Protein AF-A0A7Z0JA98-F1 (afdb_monomer_lite)

pLDDT: mean 81.24, std 16.9, range [40.0, 94.94]

Foldseek 3Di:
DDDDDDDPPPPPDDDPPPDPDQDLVVLCVQCVVVVNDPPDDSVVLLVLLVVCVVDPALLVSLVVCVVVVHDLVNSLSSCCRNPVVCSVVNVVSNVD

Secondary structure (DSSP, 8-state):
-----------------S-----HHHHHHHHHHTT----S-HHHHHHHHHHHHT-S-HHHHHHHHHHTT--HHHHHHHHHHH-GGGHHHHHHHHH-

Radius of gyration: 21.35 Å; chains: 1; bounding box: 30×81×27 Å

Structure (mmCIF, N/CA/C/O backbone):
data_AF-A0A7Z0JA98-F1
#
_entry.id   AF-A0A7Z0JA98-F1
#
loop_
_atom_site.group_PDB
_atom_site.id
_atom_site.type_symbol
_atom_site.label_atom_id
_atom_site.label_alt_id
_atom_site.label_comp_id
_atom_site.label_asym_id
_atom_site.label_entity_id
_atom_site.label_seq_id
_atom_site.pdbx_PDB_ins_code
_atom_site.Cartn_x
_atom_site.Cartn_y
_atom_site.Cartn_z
_atom_site.occupancy
_atom_site.B_iso_or_equiv
_atom_site.auth_seq_id
_atom_site.auth_comp_id
_atom_site.auth_asym_id
_atom_site.auth_atom_id
_atom_site.pdbx_PDB_model_num
ATOM 1 N N . MET A 1 1 ? 14.488 -67.999 -2.915 1.00 40.00 1 MET A N 1
ATOM 2 C CA . MET A 1 1 ? 15.147 -66.960 -3.733 1.00 40.00 1 MET A CA 1
ATOM 3 C C . MET A 1 1 ? 14.448 -65.640 -3.453 1.00 40.00 1 MET A C 1
ATOM 5 O O . MET A 1 1 ? 13.277 -65.515 -3.775 1.00 40.00 1 MET A O 1
ATOM 9 N N . ARG A 1 2 ? 15.105 -64.713 -2.747 1.00 43.44 2 ARG A N 1
ATOM 10 C CA . ARG A 1 2 ? 14.588 -63.359 -2.503 1.00 43.44 2 ARG A CA 1
ATOM 11 C C . ARG A 1 2 ? 15.143 -62.464 -3.607 1.00 43.44 2 ARG A C 1
ATOM 13 O O . ARG A 1 2 ? 16.313 -62.105 -3.558 1.00 43.44 2 ARG A O 1
ATOM 20 N N . ALA A 1 3 ? 14.334 -62.201 -4.629 1.00 46.47 3 ALA A N 1
ATOM 21 C CA . ALA A 1 3 ? 14.672 -61.249 -5.676 1.00 46.47 3 ALA A CA 1
ATOM 22 C C . ALA A 1 3 ? 14.404 -59.839 -5.141 1.00 46.47 3 ALA A C 1
ATOM 24 O O . ALA A 1 3 ? 13.259 -59.447 -4.931 1.00 46.47 3 ALA A O 1
ATOM 25 N N . VAL A 1 4 ? 15.485 -59.119 -4.865 1.00 54.16 4 VAL A N 1
ATOM 26 C CA . VAL A 1 4 ? 15.484 -57.674 -4.663 1.00 54.16 4 VAL A CA 1
ATOM 27 C C . VAL A 1 4 ? 15.602 -57.065 -6.057 1.00 54.16 4 VAL A C 1
ATOM 29 O O . VAL A 1 4 ? 16.576 -57.344 -6.753 1.00 54.16 4 VAL A O 1
ATOM 32 N N . LEU A 1 5 ? 14.620 -56.273 -6.479 1.00 53.72 5 LEU A N 1
ATOM 33 C CA . LEU A 1 5 ? 14.729 -55.419 -7.661 1.00 53.72 5 LEU A CA 1
ATOM 34 C C . LEU A 1 5 ? 14.352 -53.989 -7.252 1.00 53.72 5 LEU A C 1
ATOM 36 O O . LEU A 1 5 ? 13.244 -53.783 -6.752 1.00 53.72 5 LEU A O 1
ATOM 40 N N . PRO A 1 6 ? 15.269 -53.020 -7.415 1.00 56.34 6 PRO A N 1
ATOM 41 C CA . PRO A 1 6 ? 15.020 -51.622 -7.132 1.00 56.34 6 PRO A CA 1
ATOM 42 C C . PRO A 1 6 ? 14.323 -51.006 -8.344 1.00 56.34 6 PRO A C 1
ATOM 44 O O . PRO A 1 6 ? 14.794 -51.130 -9.472 1.00 56.34 6 PRO A O 1
ATOM 47 N N . LEU A 1 7 ? 13.211 -50.321 -8.119 1.00 48.12 7 LEU A N 1
ATOM 48 C CA . LEU A 1 7 ? 12.660 -49.398 -9.101 1.00 48.12 7 LEU A CA 1
ATOM 49 C C . LEU A 1 7 ? 12.520 -48.046 -8.421 1.00 48.12 7 LEU A C 1
ATOM 51 O O . LEU A 1 7 ? 11.500 -47.681 -7.848 1.00 48.12 7 LEU A O 1
ATOM 55 N N . THR A 1 8 ? 13.651 -47.350 -8.460 1.00 5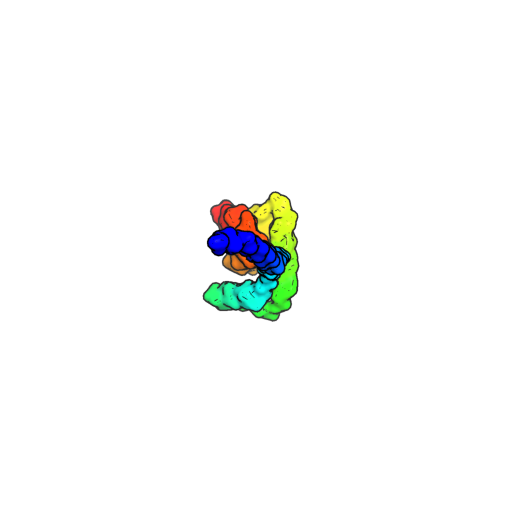7.22 8 THR A N 1
ATOM 56 C CA . THR A 1 8 ? 13.780 -45.908 -8.634 1.00 57.22 8 THR A CA 1
ATOM 57 C C . THR A 1 8 ? 12.658 -45.358 -9.516 1.00 57.22 8 THR A C 1
ATOM 59 O O . THR A 1 8 ? 12.797 -45.241 -10.730 1.00 57.22 8 THR A O 1
ATOM 62 N N . ALA A 1 9 ? 11.542 -44.986 -8.898 1.00 54.78 9 ALA A N 1
ATOM 63 C CA . ALA A 1 9 ? 10.644 -43.987 -9.447 1.00 54.78 9 ALA A CA 1
ATOM 64 C C . ALA A 1 9 ? 11.092 -42.642 -8.875 1.00 54.78 9 ALA A C 1
ATOM 66 O O . ALA A 1 9 ? 10.602 -42.175 -7.849 1.00 54.78 9 ALA A O 1
ATOM 67 N N . ALA A 1 10 ? 12.095 -42.058 -9.529 1.00 56.56 10 ALA A N 1
ATOM 68 C CA . ALA A 1 10 ? 12.355 -40.636 -9.439 1.00 56.56 10 ALA A CA 1
ATOM 69 C C . ALA A 1 10 ? 11.119 -39.922 -9.999 1.00 56.56 10 ALA A C 1
ATOM 71 O O . ALA A 1 10 ? 11.020 -39.677 -11.199 1.00 56.56 10 ALA A O 1
ATOM 72 N N . VAL A 1 11 ? 10.149 -39.628 -9.133 1.00 56.72 11 VAL A N 1
ATOM 73 C CA . VAL A 1 11 ? 9.100 -38.658 -9.441 1.00 56.72 11 VAL A CA 1
ATOM 74 C C . VAL A 1 11 ? 9.743 -37.285 -9.298 1.00 56.72 11 VAL A C 1
ATOM 76 O O . VAL A 1 11 ? 9.609 -36.590 -8.297 1.00 56.72 11 VAL A O 1
ATOM 79 N N . GLY A 1 12 ? 10.522 -36.942 -10.321 1.00 53.69 12 GLY A N 1
ATOM 80 C CA . GLY A 1 12 ? 10.772 -35.564 -10.684 1.00 53.69 12 GLY A CA 1
ATOM 81 C C . GLY A 1 12 ? 9.467 -34.980 -11.210 1.00 53.69 12 GLY A C 1
ATOM 82 O O . GLY A 1 12 ? 9.139 -35.132 -12.380 1.00 53.69 12 GLY A O 1
ATOM 83 N N . LEU A 1 13 ? 8.727 -34.329 -10.323 1.00 51.88 13 LEU A N 1
ATOM 84 C CA . LEU A 1 13 ? 7.888 -33.186 -10.665 1.00 51.88 13 LEU A CA 1
ATOM 85 C C . LEU A 1 13 ? 8.558 -32.017 -9.943 1.00 51.88 13 LEU A C 1
ATOM 87 O O . LEU A 1 13 ? 8.395 -31.831 -8.745 1.00 51.88 13 LEU A O 1
ATOM 91 N N . LEU A 1 14 ? 9.596 -31.457 -10.566 1.00 49.34 14 LEU A N 1
ATOM 92 C CA . LEU A 1 14 ? 9.468 -30.136 -11.178 1.00 49.34 14 LEU A CA 1
ATOM 93 C C . LEU A 1 14 ? 8.812 -29.162 -10.195 1.00 49.34 14 LEU A C 1
ATOM 95 O O . LEU A 1 14 ? 7.608 -28.951 -10.213 1.00 49.34 14 LEU A O 1
ATOM 99 N N . THR A 1 15 ? 9.649 -28.629 -9.311 1.00 45.12 15 THR A N 1
ATOM 100 C CA . THR A 1 15 ? 9.737 -27.202 -8.977 1.00 45.12 15 THR A CA 1
ATOM 101 C C . THR A 1 15 ? 8.781 -26.298 -9.773 1.00 45.12 15 THR A C 1
ATOM 103 O O . THR A 1 15 ? 9.190 -25.640 -10.728 1.00 45.12 15 THR A O 1
ATOM 106 N N . VAL A 1 16 ? 7.514 -26.243 -9.366 1.00 50.56 16 VAL A N 1
ATOM 107 C CA . VAL A 1 16 ? 6.569 -25.176 -9.721 1.00 50.56 16 VAL A CA 1
ATOM 108 C C . VAL A 1 16 ? 6.155 -24.507 -8.418 1.00 50.56 16 VAL A C 1
ATOM 110 O O . VAL A 1 16 ? 5.055 -24.688 -7.916 1.00 50.56 16 VAL A O 1
ATOM 113 N N . THR A 1 17 ? 7.084 -23.778 -7.813 1.00 45.81 17 THR A N 1
ATOM 114 C CA . THR A 1 17 ? 6.779 -22.849 -6.712 1.00 45.81 17 THR A CA 1
ATOM 115 C C . THR A 1 17 ? 7.372 -21.469 -6.988 1.00 45.81 17 THR A C 1
ATOM 117 O O . THR A 1 17 ? 7.572 -20.690 -6.070 1.00 45.81 17 THR A O 1
ATOM 120 N N . ALA A 1 18 ? 7.681 -21.162 -8.254 1.00 44.12 18 ALA A N 1
ATOM 121 C CA . ALA A 1 18 ? 8.382 -19.941 -8.650 1.00 44.12 18 ALA A CA 1
ATOM 122 C C . ALA A 1 18 ? 7.478 -18.851 -9.263 1.00 44.12 18 ALA A C 1
ATOM 124 O O . ALA A 1 18 ? 8.004 -17.939 -9.886 1.00 44.12 18 ALA A O 1
ATOM 125 N N . CYS A 1 19 ? 6.148 -18.932 -9.114 1.00 45.78 19 CYS A N 1
ATOM 126 C CA . CYS A 1 19 ? 5.208 -17.877 -9.521 1.00 45.78 19 CYS A CA 1
ATOM 127 C C . CYS A 1 19 ? 3.909 -17.952 -8.688 1.00 45.78 19 CYS A C 1
ATOM 129 O O . CYS A 1 19 ? 2.870 -18.339 -9.219 1.00 45.78 19 CYS A O 1
ATOM 131 N N . SER A 1 20 ? 3.911 -17.599 -7.399 1.00 48.44 20 SER A N 1
ATOM 132 C CA . SER A 1 20 ? 2.684 -17.007 -6.837 1.00 48.44 20 SER A CA 1
ATOM 133 C C . SER A 1 20 ? 2.681 -15.550 -7.294 1.00 48.44 20 SER A C 1
ATOM 135 O O . SER A 1 20 ? 3.148 -14.671 -6.579 1.00 48.44 20 SER A O 1
ATOM 137 N N . GLY A 1 21 ? 2.337 -15.338 -8.566 1.00 61.06 21 GLY A 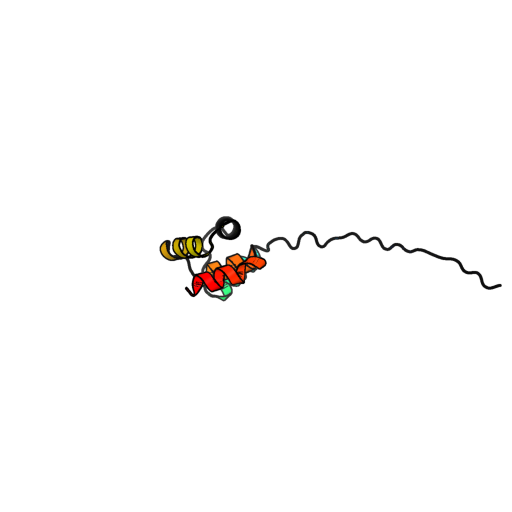N 1
ATOM 138 C CA . GLY A 1 21 ? 2.270 -14.003 -9.147 1.00 61.06 21 GLY A CA 1
ATOM 139 C C . GLY A 1 21 ? 1.257 -13.167 -8.380 1.00 61.06 21 GLY A C 1
ATOM 140 O O . GLY A 1 21 ? 0.229 -13.697 -7.958 1.00 61.06 21 GLY A O 1
ATOM 141 N N . TYR A 1 22 ? 1.583 -11.894 -8.190 1.00 72.44 22 TYR A N 1
ATOM 142 C CA . TYR A 1 22 ? 0.663 -10.881 -7.700 1.00 72.44 22 TYR A CA 1
ATOM 143 C C . TYR A 1 22 ? -0.732 -11.058 -8.333 1.00 72.44 22 TYR A C 1
ATOM 145 O O . TYR A 1 22 ? -0.860 -11.124 -9.560 1.00 72.44 22 TYR A O 1
ATOM 153 N N . ASP A 1 23 ? -1.760 -11.189 -7.491 1.00 86.94 23 ASP A N 1
ATOM 154 C CA . ASP A 1 23 ? -3.153 -11.342 -7.915 1.00 86.94 23 ASP A CA 1
ATOM 155 C C . ASP A 1 23 ? -3.863 -9.988 -7.818 1.00 86.94 23 ASP A C 1
ATOM 157 O O . ASP A 1 23 ? -4.255 -9.526 -6.742 1.00 86.94 23 ASP A O 1
ATOM 161 N N . GLN A 1 24 ? -3.999 -9.349 -8.976 1.00 85.69 24 GLN A N 1
ATOM 162 C CA . GLN A 1 24 ? -4.577 -8.020 -9.118 1.00 85.69 24 GLN A CA 1
ATOM 163 C C . GLN A 1 24 ? -6.073 -7.977 -8.774 1.00 85.69 24 GLN A C 1
ATOM 165 O O . GLN A 1 24 ? -6.557 -6.964 -8.265 1.00 85.69 24 GLN A O 1
ATOM 170 N N . ASP A 1 25 ? -6.811 -9.061 -9.029 1.00 89.00 25 ASP A N 1
ATOM 171 C CA . ASP A 1 25 ? -8.234 -9.129 -8.699 1.00 89.00 25 ASP A CA 1
ATOM 172 C C . ASP A 1 25 ? -8.422 -9.317 -7.192 1.00 89.00 25 ASP A C 1
ATOM 174 O O . ASP A 1 25 ? -9.274 -8.653 -6.599 1.00 89.00 25 ASP A O 1
ATOM 178 N N . ALA A 1 26 ? -7.579 -10.134 -6.552 1.00 88.12 26 ALA A N 1
ATOM 179 C CA . ALA A 1 26 ? -7.557 -10.257 -5.097 1.00 88.12 26 ALA A CA 1
ATOM 180 C C . ALA A 1 26 ? -7.174 -8.934 -4.415 1.00 88.12 26 ALA A C 1
ATOM 182 O O . ALA A 1 26 ? -7.791 -8.563 -3.418 1.00 88.12 26 ALA A O 1
ATOM 183 N N . HIS A 1 27 ? -6.205 -8.195 -4.966 1.00 89.00 27 HIS A N 1
ATOM 184 C CA . HIS A 1 27 ? -5.831 -6.874 -4.460 1.00 89.00 27 HIS A CA 1
ATOM 185 C C . HIS A 1 27 ? -6.998 -5.877 -4.568 1.00 89.00 27 HIS A C 1
ATOM 187 O O . HIS A 1 27 ? -7.363 -5.235 -3.581 1.00 89.00 27 HIS A O 1
ATOM 193 N N . ARG A 1 28 ? -7.655 -5.794 -5.736 1.00 90.12 28 ARG A N 1
ATOM 194 C CA . ARG A 1 28 ? -8.837 -4.934 -5.913 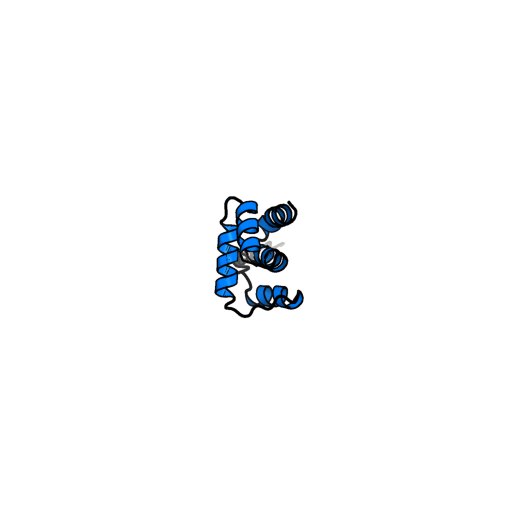1.00 90.12 28 ARG A CA 1
ATOM 195 C C . ARG A 1 28 ? -9.938 -5.295 -4.916 1.00 90.12 28 ARG A C 1
ATOM 197 O O . ARG A 1 28 ? -10.496 -4.410 -4.272 1.00 90.12 28 ARG A O 1
ATOM 204 N N . GLN A 1 29 ? -10.224 -6.586 -4.767 1.00 91.62 29 GLN A N 1
ATOM 205 C CA . GLN A 1 29 ? -11.250 -7.067 -3.847 1.00 91.62 29 GLN A CA 1
ATOM 206 C C . GLN A 1 29 ? -10.931 -6.707 -2.390 1.00 91.62 29 GLN A C 1
ATOM 208 O O . GLN A 1 29 ? -11.820 -6.257 -1.673 1.00 91.62 29 GLN A O 1
ATOM 213 N N . ALA A 1 30 ? -9.670 -6.820 -1.963 1.00 91.06 30 ALA A N 1
ATOM 214 C CA . ALA A 1 30 ? -9.254 -6.437 -0.616 1.00 91.06 30 ALA A CA 1
ATOM 215 C C . ALA A 1 30 ? -9.482 -4.941 -0.331 1.00 91.06 30 ALA A C 1
ATOM 217 O O . ALA A 1 30 ? -9.939 -4.584 0.758 1.00 91.06 30 ALA A O 1
ATOM 218 N N . MET A 1 31 ? -9.227 -4.066 -1.311 1.00 90.38 31 MET A N 1
ATOM 219 C CA . MET A 1 31 ? -9.536 -2.635 -1.203 1.00 90.38 31 MET A CA 1
ATOM 220 C C . MET A 1 31 ? -11.049 -2.389 -1.092 1.00 90.38 31 MET A C 1
ATOM 222 O O . MET A 1 31 ? -11.507 -1.678 -0.191 1.00 90.38 31 MET A O 1
ATOM 226 N N . GLU A 1 32 ? -11.844 -3.019 -1.959 1.00 91.50 32 GLU A N 1
ATOM 227 C CA . GLU A 1 32 ? -13.305 -2.878 -1.964 1.00 91.50 32 GLU A CA 1
ATOM 228 C C . GLU A 1 32 ? -13.950 -3.378 -0.661 1.00 91.50 32 GLU A C 1
ATOM 230 O O . GLU A 1 32 ? -14.853 -2.723 -0.132 1.00 91.50 32 GLU A O 1
ATOM 235 N N . ASP A 1 33 ? -13.446 -4.47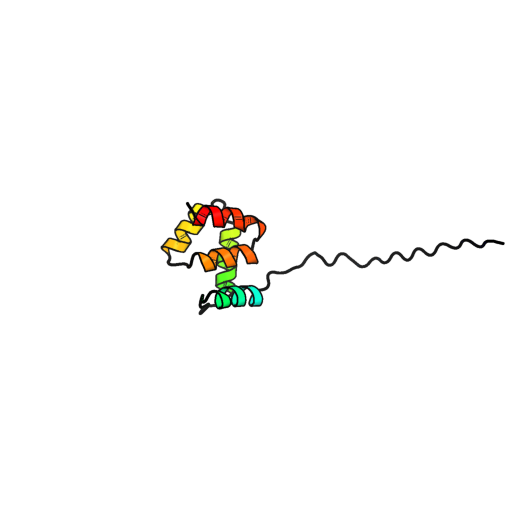5 -0.088 1.00 92.50 33 ASP A N 1
ATOM 236 C CA . ASP A 1 33 ? -13.901 -5.028 1.195 1.00 92.50 33 ASP A CA 1
ATOM 237 C C . ASP A 1 33 ? -13.676 -4.056 2.368 1.00 92.50 33 ASP A C 1
ATOM 239 O O . ASP A 1 33 ? -14.385 -4.112 3.379 1.00 92.50 33 ASP A O 1
ATOM 243 N N . ARG A 1 34 ? -12.719 -3.126 2.239 1.00 88.69 34 ARG A N 1
ATOM 244 C CA . ARG A 1 34 ? -12.489 -2.031 3.196 1.00 88.69 34 ARG A CA 1
ATOM 245 C C . ARG A 1 34 ? -13.222 -0.737 2.841 1.00 88.69 34 ARG A C 1
ATOM 247 O O . ARG A 1 34 ? -13.073 0.259 3.544 1.00 88.69 34 ARG A O 1
ATOM 254 N N . GLY A 1 35 ? -14.060 -0.750 1.806 1.00 90.00 35 GLY A N 1
ATOM 255 C CA . GLY A 1 35 ? -14.809 0.418 1.342 1.00 90.00 35 GLY A CA 1
ATOM 256 C C . GLY A 1 35 ? -13.972 1.406 0.527 1.00 90.00 35 GLY A C 1
ATOM 257 O O . GLY A 1 35 ? -14.429 2.524 0.279 1.00 90.00 35 GLY A O 1
ATOM 258 N N . ILE A 1 36 ? -12.772 1.008 0.099 1.00 89.56 36 ILE A N 1
ATOM 259 C CA . ILE A 1 36 ? -11.874 1.822 -0.717 1.00 89.56 36 ILE A CA 1
ATOM 260 C C . ILE A 1 36 ? -12.287 1.633 -2.171 1.00 89.56 36 ILE A C 1
ATOM 262 O O . ILE A 1 36 ? -12.154 0.558 -2.752 1.00 89.56 36 ILE A O 1
ATOM 266 N N . SER A 1 37 ? -12.847 2.687 -2.761 1.00 84.50 37 SER A N 1
ATOM 267 C CA . SER A 1 37 ? -13.306 2.628 -4.143 1.00 84.50 37 SER A CA 1
ATOM 268 C C . SER A 1 37 ? -12.130 2.789 -5.099 1.00 84.50 37 SER A C 1
ATOM 270 O O . SER A 1 37 ? -11.609 3.889 -5.288 1.00 84.50 37 SER A O 1
ATOM 272 N N . VAL A 1 38 ? -11.756 1.695 -5.758 1.00 78.88 38 VAL A N 1
ATOM 273 C CA . VAL A 1 38 ? -10.818 1.734 -6.878 1.00 78.88 38 VAL A CA 1
ATOM 274 C C . VAL A 1 38 ? -11.578 2.171 -8.128 1.00 78.88 38 VAL A C 1
ATOM 276 O O . VAL A 1 38 ? -12.232 1.381 -8.802 1.00 78.88 38 VAL A O 1
ATOM 279 N N . THR A 1 39 ? -11.535 3.468 -8.424 1.00 72.19 39 THR A N 1
ATOM 280 C CA . THR A 1 39 ? -12.196 4.043 -9.614 1.00 72.19 39 THR A CA 1
ATOM 281 C C . THR A 1 39 ? -11.282 4.109 -10.842 1.00 72.19 39 THR A C 1
ATOM 283 O O . THR A 1 39 ? -11.753 4.407 -11.941 1.00 72.19 39 THR A O 1
ATOM 286 N N . GLY A 1 40 ? -9.988 3.840 -10.652 1.00 73.75 40 GLY A N 1
ATOM 287 C CA . GLY A 1 40 ? -8.950 3.881 -11.677 1.00 73.75 40 GLY A CA 1
ATOM 288 C C . GLY A 1 40 ? -8.492 2.503 -12.150 1.00 73.75 40 GLY A C 1
ATOM 289 O O . GLY A 1 40 ? -9.063 1.467 -11.809 1.00 73.75 40 GLY A O 1
ATOM 290 N N . ASP A 1 41 ? -7.436 2.516 -12.957 1.00 85.69 41 ASP A N 1
ATOM 291 C CA . ASP A 1 41 ? -6.768 1.310 -13.426 1.00 85.69 41 ASP A CA 1
ATOM 292 C C . ASP A 1 41 ? -5.936 0.684 -12.299 1.00 85.69 41 ASP A C 1
ATOM 294 O O . ASP A 1 41 ? -5.086 1.345 -11.697 1.00 85.69 41 ASP A O 1
ATOM 298 N N . MET A 1 42 ? -6.166 -0.603 -12.031 1.00 86.88 42 MET A N 1
ATOM 299 C CA . MET A 1 42 ? -5.397 -1.332 -11.026 1.00 86.88 42 MET A CA 1
ATOM 300 C C . MET A 1 42 ? -3.930 -1.470 -11.424 1.00 86.88 42 MET A C 1
ATOM 302 O O . MET A 1 42 ? -3.105 -1.652 -10.536 1.00 86.88 42 MET A O 1
ATOM 306 N N . ASP A 1 43 ? -3.571 -1.380 -12.708 1.00 88.00 43 ASP A N 1
ATOM 307 C CA . ASP A 1 43 ? -2.161 -1.398 -13.121 1.00 88.00 43 ASP A CA 1
ATOM 308 C C . ASP A 1 43 ? -1.418 -0.182 -12.555 1.00 88.00 43 ASP A C 1
ATOM 310 O O . ASP A 1 43 ? -0.292 -0.303 -12.083 1.00 88.00 43 ASP A O 1
ATOM 314 N N . SER A 1 44 ? -2.078 0.980 -12.519 1.00 86.62 44 SER A N 1
ATOM 315 C CA . SER A 1 44 ? -1.498 2.206 -11.954 1.00 86.62 44 SER A CA 1
ATOM 316 C C . SER A 1 44 ? -1.336 2.105 -10.438 1.00 86.62 44 SER A C 1
ATOM 318 O O . SER A 1 44 ? -0.281 2.451 -9.917 1.00 86.62 44 SER A O 1
ATOM 320 N N . VAL A 1 45 ? -2.349 1.568 -9.746 1.00 86.25 45 VAL A N 1
ATOM 321 C CA . VAL A 1 45 ? -2.287 1.312 -8.297 1.00 86.25 45 VAL A CA 1
ATOM 322 C C . VAL A 1 45 ? -1.160 0.331 -7.978 1.00 86.25 45 VAL A C 1
ATOM 324 O O . VAL A 1 45 ? -0.373 0.560 -7.070 1.00 86.25 45 VAL A O 1
ATOM 327 N N . THR A 1 46 ? -1.041 -0.743 -8.760 1.00 88.12 46 THR A N 1
ATOM 328 C CA . THR A 1 46 ? 0.025 -1.740 -8.591 1.00 88.12 46 THR A CA 1
ATOM 329 C C . THR A 1 46 ? 1.400 -1.113 -8.793 1.00 88.12 46 THR A C 1
ATOM 331 O O . THR A 1 46 ? 2.265 -1.295 -7.947 1.00 88.12 46 THR A O 1
ATOM 334 N N . ALA A 1 47 ? 1.592 -0.336 -9.863 1.00 89.62 47 ALA A N 1
ATOM 335 C CA . ALA A 1 47 ? 2.869 0.308 -10.167 1.00 89.62 47 ALA A CA 1
ATOM 336 C C . ALA A 1 47 ? 3.299 1.310 -9.082 1.00 89.62 47 ALA A C 1
ATOM 338 O O . ALA A 1 47 ? 4.484 1.435 -8.777 1.00 89.62 47 ALA A O 1
ATOM 339 N N . GLU A 1 48 ? 2.345 2.017 -8.474 1.00 89.31 48 GLU A N 1
ATOM 340 C CA . GLU A 1 48 ? 2.622 2.898 -7.340 1.00 89.31 48 GLU A CA 1
ATOM 341 C C . GLU A 1 48 ? 3.094 2.107 -6.113 1.00 89.31 48 GLU A C 1
ATOM 343 O O . GLU A 1 48 ? 4.074 2.488 -5.474 1.00 89.31 48 GLU A O 1
ATOM 348 N N . MET A 1 49 ? 2.459 0.966 -5.826 1.00 91.94 49 MET A N 1
ATOM 349 C CA . MET A 1 49 ? 2.887 0.081 -4.739 1.00 91.94 49 MET A CA 1
ATOM 350 C C . MET A 1 49 ? 4.239 -0.571 -5.038 1.00 91.94 49 MET A C 1
ATOM 352 O O . MET A 1 49 ? 5.074 -0.647 -4.148 1.00 91.94 49 MET A O 1
ATOM 356 N N . GLU A 1 50 ? 4.519 -0.966 -6.282 1.00 90.88 50 GLU A N 1
ATOM 357 C CA . GLU A 1 50 ? 5.848 -1.440 -6.693 1.00 90.88 50 GLU A CA 1
ATOM 358 C C . GLU A 1 50 ? 6.912 -0.355 -6.467 1.00 90.88 50 GLU A C 1
ATOM 360 O O . GLU A 1 50 ? 7.967 -0.633 -5.898 1.00 90.88 50 GLU A O 1
ATOM 365 N N . SER A 1 51 ? 6.613 0.905 -6.803 1.00 90.31 51 SER A N 1
ATOM 366 C CA . SER A 1 51 ? 7.505 2.030 -6.504 1.00 90.31 51 SER A CA 1
ATOM 367 C C . SER A 1 51 ? 7.703 2.241 -5.000 1.00 90.31 51 SER A C 1
ATOM 369 O O . SER A 1 51 ? 8.792 2.643 -4.589 1.00 90.31 51 SER A O 1
ATOM 371 N N . ALA A 1 52 ? 6.681 1.991 -4.180 1.00 88.25 52 ALA A N 1
ATOM 372 C CA . ALA A 1 52 ? 6.796 2.007 -2.724 1.00 88.25 52 ALA A CA 1
ATOM 373 C C . ALA A 1 52 ? 7.713 0.877 -2.234 1.00 88.25 52 ALA A C 1
ATOM 375 O O . ALA A 1 52 ? 8.603 1.096 -1.413 1.00 88.25 52 ALA A O 1
ATOM 376 N N . CYS A 1 53 ? 7.552 -0.321 -2.795 1.00 90.12 53 CYS A N 1
ATOM 377 C CA . CYS A 1 53 ? 8.367 -1.494 -2.499 1.00 90.12 53 CYS A CA 1
ATOM 378 C C . CYS A 1 53 ? 9.842 -1.309 -2.880 1.00 90.12 53 CYS A C 1
ATOM 380 O O . CYS A 1 53 ? 10.711 -1.887 -2.228 1.00 90.12 53 CYS A O 1
ATOM 382 N N . GLU A 1 54 ? 10.143 -0.481 -3.879 1.00 92.38 54 GLU A N 1
ATOM 383 C CA . GLU A 1 54 ? 11.507 -0.103 -4.265 1.00 92.38 54 GLU A CA 1
ATOM 384 C C . GLU A 1 54 ? 12.064 1.095 -3.473 1.00 92.38 54 GLU A C 1
ATOM 386 O O . GLU A 1 54 ? 13.253 1.399 -3.578 1.00 92.38 54 GLU A O 1
ATOM 391 N N . ALA A 1 55 ? 11.245 1.785 -2.672 1.00 90.44 55 ALA A N 1
ATOM 392 C CA . ALA A 1 55 ? 11.677 2.971 -1.940 1.00 90.44 55 ALA A CA 1
ATOM 393 C C . ALA A 1 55 ? 12.631 2.621 -0.785 1.00 90.44 55 ALA A C 1
ATOM 395 O O . ALA A 1 55 ? 12.311 1.803 0.081 1.00 90.44 55 ALA A O 1
ATOM 396 N N . ASP A 1 56 ? 13.773 3.312 -0.721 1.00 90.56 56 ASP A N 1
ATOM 397 C CA . ASP A 1 56 ? 14.762 3.151 0.357 1.00 90.56 56 ASP A CA 1
ATOM 398 C C . ASP A 1 56 ? 14.232 3.607 1.733 1.00 90.56 56 ASP A C 1
ATOM 400 O O . ASP A 1 56 ? 14.694 3.124 2.766 1.00 90.56 56 ASP A O 1
ATOM 404 N N . ASP A 1 57 ? 13.277 4.545 1.754 1.00 93.19 57 ASP A N 1
ATOM 405 C CA . ASP A 1 57 ? 12.702 5.132 2.971 1.00 93.19 57 ASP A CA 1
ATOM 406 C C . ASP A 1 57 ? 11.158 5.078 2.934 1.00 93.19 57 ASP A C 1
ATOM 408 O O . ASP A 1 57 ? 10.521 5.930 2.298 1.00 93.19 57 ASP A O 1
ATOM 412 N N . PRO A 1 58 ? 10.542 4.096 3.622 1.00 92.12 58 PRO A N 1
ATOM 413 C CA . PRO A 1 58 ? 9.089 3.969 3.737 1.00 92.12 58 PRO A CA 1
ATOM 414 C C . PRO A 1 58 ? 8.405 5.200 4.329 1.00 92.12 58 PRO A C 1
ATOM 416 O O . PRO A 1 58 ? 7.307 5.548 3.903 1.00 92.12 58 PRO A O 1
ATOM 419 N N . ALA A 1 59 ? 9.043 5.899 5.272 1.00 93.25 59 ALA A N 1
ATOM 420 C CA . ALA A 1 59 ? 8.441 7.055 5.930 1.00 93.25 59 ALA A CA 1
ATOM 421 C C . ALA A 1 59 ? 8.296 8.238 4.967 1.00 93.25 59 ALA A C 1
ATOM 423 O O . ALA A 1 59 ? 7.268 8.918 4.967 1.00 93.25 59 ALA A O 1
ATOM 424 N N . LEU A 1 60 ? 9.289 8.459 4.099 1.00 92.88 60 LEU A N 1
ATOM 425 C CA . LEU A 1 60 ? 9.190 9.469 3.044 1.00 92.88 60 LEU A CA 1
ATOM 426 C C . LEU A 1 60 ? 8.109 9.126 2.016 1.00 92.88 60 LEU A C 1
ATOM 428 O O . LEU A 1 60 ? 7.386 10.027 1.586 1.00 92.88 60 LEU A O 1
ATOM 432 N N . PHE A 1 61 ? 7.974 7.848 1.648 1.00 94.06 61 PHE A N 1
ATOM 433 C CA . PHE A 1 61 ? 6.916 7.411 0.738 1.00 94.06 61 PHE A CA 1
ATOM 434 C C . PHE A 1 61 ? 5.530 7.614 1.359 1.00 94.06 61 PHE A C 1
ATOM 436 O O . PHE A 1 61 ? 4.690 8.289 0.766 1.00 94.06 61 PHE A O 1
ATOM 443 N N . VAL A 1 62 ? 5.313 7.099 2.576 1.00 94.25 62 VAL A N 1
ATOM 444 C CA . VAL A 1 62 ? 4.063 7.254 3.337 1.00 94.25 62 VAL A CA 1
ATOM 445 C C . VAL A 1 62 ? 3.689 8.730 3.461 1.00 94.25 62 VAL A C 1
ATOM 447 O O . VAL A 1 62 ? 2.553 9.105 3.178 1.00 94.25 62 VAL A O 1
ATOM 450 N N . PHE A 1 63 ? 4.645 9.589 3.826 1.00 93.94 63 PHE A N 1
ATOM 451 C CA . PHE A 1 63 ? 4.407 11.026 3.928 1.00 93.94 63 PHE A CA 1
ATOM 452 C C . PHE A 1 63 ? 3.932 11.633 2.600 1.00 93.94 63 PHE A C 1
ATOM 454 O O . PHE A 1 63 ? 2.967 12.399 2.591 1.00 93.94 63 PHE A O 1
ATOM 461 N N . GLY A 1 64 ? 4.590 11.295 1.485 1.00 93.25 64 GLY A N 1
ATOM 462 C CA . GLY A 1 64 ? 4.193 11.748 0.150 1.00 93.25 64 GLY A CA 1
ATOM 463 C C . GLY A 1 64 ? 2.783 11.288 -0.214 1.00 93.25 64 GLY A C 1
ATOM 464 O O . GLY A 1 64 ? 1.924 12.119 -0.501 1.00 93.25 64 GLY A O 1
ATOM 465 N N . PHE A 1 65 ? 2.535 9.986 -0.088 1.00 93.00 65 PHE A N 1
ATOM 466 C CA . PHE A 1 65 ? 1.265 9.339 -0.403 1.00 93.00 65 PHE A CA 1
ATOM 467 C C . PHE A 1 65 ? 0.086 9.948 0.375 1.00 93.00 65 PHE A C 1
ATOM 469 O O . PHE A 1 65 ? -0.933 10.327 -0.203 1.00 93.00 65 PHE A O 1
ATOM 476 N N . LEU A 1 66 ? 0.236 10.129 1.693 1.00 93.62 66 LEU A N 1
ATOM 477 C CA . LEU A 1 66 ? -0.804 10.734 2.530 1.00 93.62 66 LEU A CA 1
ATOM 478 C C . LEU A 1 66 ? -1.021 12.218 2.208 1.00 93.62 66 LEU A C 1
ATOM 480 O O . LEU A 1 66 ? -2.155 12.700 2.228 1.00 93.62 66 LEU A O 1
ATOM 484 N N . ASN A 1 67 ? 0.044 12.957 1.892 1.00 94.94 67 ASN A N 1
ATOM 485 C CA . ASN A 1 67 ? -0.055 14.371 1.531 1.00 94.94 67 ASN A CA 1
ATOM 486 C C . ASN A 1 67 ? -0.734 14.588 0.164 1.00 94.94 67 ASN A C 1
ATOM 488 O O . ASN A 1 67 ? -1.360 15.625 -0.054 1.00 94.94 67 ASN A O 1
ATOM 492 N N . GLU A 1 68 ? -0.660 13.608 -0.735 1.00 92.38 68 GLU A N 1
ATOM 493 C CA . GLU A 1 68 ? -1.401 13.587 -2.002 1.00 92.38 68 GLU A CA 1
ATOM 494 C C . GLU A 1 68 ? -2.873 13.168 -1.830 1.00 92.38 68 GLU A C 1
ATOM 496 O O . GLU A 1 68 ? -3.660 13.238 -2.776 1.00 92.38 68 GLU A O 1
ATOM 501 N N . GLY A 1 69 ? -3.280 12.825 -0.603 1.00 89.31 69 GLY A N 1
ATOM 502 C CA . GLY A 1 69 ? -4.641 12.416 -0.265 1.00 89.31 69 GLY A CA 1
ATOM 503 C C . GLY A 1 69 ? -4.889 10.917 -0.426 1.00 89.31 69 GLY A C 1
ATOM 504 O O . GLY A 1 69 ? -6.050 10.511 -0.486 1.00 89.31 69 GLY A O 1
ATOM 505 N N . GLY A 1 70 ? -3.828 10.110 -0.504 1.00 89.31 70 GLY A N 1
ATOM 506 C CA . GLY A 1 70 ? -3.917 8.658 -0.506 1.00 89.31 70 GLY A CA 1
ATOM 507 C C . GLY A 1 70 ? -4.497 8.108 0.800 1.00 89.31 70 GLY A C 1
ATOM 508 O O . GLY A 1 70 ? -4.331 8.686 1.877 1.00 89.31 70 GLY A O 1
ATOM 509 N N . ASP A 1 71 ? -5.199 6.979 0.705 1.00 91.56 71 ASP A N 1
ATOM 510 C CA . ASP A 1 71 ? -5.806 6.317 1.860 1.00 91.56 71 ASP A CA 1
ATOM 511 C C . ASP A 1 71 ? -4.784 5.385 2.548 1.00 91.56 71 ASP A C 1
ATOM 513 O O . ASP A 1 71 ? -4.264 4.474 1.897 1.00 91.56 71 ASP A O 1
ATOM 517 N N . PRO A 1 72 ? -4.482 5.562 3.848 1.00 92.25 72 PRO A N 1
ATOM 518 C CA . PRO A 1 72 ? -3.482 4.752 4.552 1.00 92.25 72 PRO A CA 1
ATOM 519 C C . PRO A 1 72 ? -3.788 3.248 4.517 1.00 92.25 72 PRO A C 1
ATOM 521 O O . PRO A 1 72 ? -2.870 2.430 4.477 1.00 92.25 72 PRO A O 1
ATOM 524 N N . GLU A 1 73 ? -5.065 2.868 4.505 1.00 92.56 73 GLU A N 1
ATOM 525 C CA . GLU A 1 73 ? -5.475 1.471 4.415 1.00 92.56 73 GLU A CA 1
ATOM 526 C C . GLU A 1 73 ? -5.263 0.923 2.998 1.00 92.56 73 GLU A C 1
ATOM 528 O O . GLU A 1 73 ? -4.890 -0.239 2.847 1.00 92.56 73 GLU A O 1
ATOM 533 N N . ALA A 1 74 ? -5.416 1.759 1.964 1.00 91.69 74 ALA A N 1
ATOM 534 C CA . ALA A 1 74 ? -5.092 1.381 0.587 1.00 91.69 74 ALA A CA 1
ATOM 535 C C . ALA A 1 74 ? -3.597 1.087 0.432 1.00 91.69 74 ALA A C 1
ATOM 537 O O . ALA A 1 74 ? -3.238 0.089 -0.188 1.00 91.69 74 ALA A O 1
ATOM 538 N N . LEU A 1 75 ? -2.739 1.915 1.040 1.00 91.81 75 LEU A N 1
ATOM 539 C CA . LEU A 1 75 ? -1.294 1.689 1.055 1.00 91.81 75 LEU A CA 1
ATOM 540 C C . LEU A 1 75 ? -0.950 0.373 1.760 1.00 91.81 75 LEU A C 1
ATOM 542 O O . LEU A 1 75 ? -0.208 -0.438 1.220 1.00 91.81 75 LEU A O 1
ATOM 546 N N . ARG A 1 76 ? -1.539 0.122 2.933 1.00 93.00 76 ARG A N 1
ATOM 547 C CA . ARG A 1 76 ? -1.312 -1.105 3.709 1.00 93.00 76 ARG A CA 1
ATOM 548 C C . ARG A 1 76 ? -1.669 -2.365 2.917 1.00 93.00 76 ARG A C 1
ATOM 550 O O . ARG A 1 76 ? -0.850 -3.273 2.815 1.00 93.00 76 ARG A O 1
ATOM 557 N N . ILE A 1 77 ? -2.859 -2.386 2.312 1.00 93.19 77 ILE A N 1
ATOM 558 C CA . ILE A 1 77 ? -3.311 -3.486 1.446 1.00 93.19 77 ILE A CA 1
ATOM 559 C C . ILE A 1 77 ? -2.381 -3.624 0.232 1.00 93.19 77 ILE A C 1
ATOM 561 O O . ILE A 1 77 ? -2.000 -4.734 -0.134 1.00 93.19 77 ILE A O 1
ATOM 565 N N . GLY A 1 78 ? -1.974 -2.507 -0.370 1.00 90.88 78 GLY A N 1
ATOM 566 C CA . GLY A 1 78 ? -1.073 -2.499 -1.515 1.00 90.88 78 GLY A CA 1
ATOM 567 C C . GLY A 1 78 ? 0.284 -3.128 -1.234 1.00 90.88 78 GLY A C 1
ATOM 568 O O . GLY A 1 78 ? 0.718 -4.003 -1.982 1.00 90.88 78 GLY A O 1
ATOM 569 N N . ILE A 1 79 ? 0.919 -2.755 -0.125 1.00 93.31 79 ILE A N 1
ATOM 570 C CA . ILE A 1 79 ? 2.185 -3.352 0.310 1.00 93.31 79 ILE A CA 1
ATOM 571 C C . ILE A 1 79 ? 2.002 -4.835 0.662 1.00 93.31 79 ILE A C 1
ATOM 573 O O . ILE A 1 79 ? 2.815 -5.653 0.238 1.00 93.31 79 ILE A O 1
ATOM 577 N N . GLU A 1 80 ? 0.917 -5.213 1.348 1.00 92.56 80 GLU A N 1
ATOM 578 C CA . GLU A 1 80 ? 0.620 -6.617 1.689 1.00 92.56 80 GLU A CA 1
ATOM 579 C C . GLU A 1 80 ? 0.504 -7.514 0.450 1.00 92.56 80 GLU A C 1
ATOM 581 O O . GLU A 1 80 ? 0.935 -8.668 0.471 1.00 92.56 80 GLU A O 1
ATOM 586 N N . HIS A 1 81 ? -0.026 -6.979 -0.648 1.00 89.06 81 HIS A N 1
ATOM 587 C CA . HIS A 1 81 ? -0.181 -7.722 -1.893 1.00 89.06 81 HIS A CA 1
ATOM 588 C C . HIS A 1 81 ? 1.055 -7.685 -2.805 1.00 89.06 81 HIS A C 1
ATOM 590 O O . HIS A 1 81 ? 1.294 -8.664 -3.515 1.00 89.06 81 HIS A O 1
ATOM 596 N N . VAL A 1 82 ? 1.819 -6.588 -2.825 1.00 89.81 82 VAL A N 1
ATOM 597 C CA . VAL A 1 82 ? 2.931 -6.391 -3.777 1.00 89.81 82 VAL A CA 1
ATOM 598 C C . VAL A 1 82 ? 4.292 -6.774 -3.187 1.00 89.81 82 VAL A C 1
ATOM 600 O O . VAL A 1 82 ? 5.062 -7.464 -3.853 1.00 89.81 82 VAL A O 1
ATOM 603 N N . CYS A 1 83 ? 4.580 -6.386 -1.944 1.00 91.44 83 CYS A N 1
ATOM 604 C CA . CYS A 1 83 ? 5.813 -6.734 -1.229 1.00 91.44 83 CYS A CA 1
ATOM 605 C C . CYS A 1 83 ? 5.513 -7.054 0.247 1.00 91.44 83 CYS A C 1
ATOM 607 O O . CYS A 1 83 ? 5.838 -6.265 1.144 1.00 91.44 83 CYS A O 1
ATOM 609 N N . PRO A 1 84 ? 4.889 -8.216 0.530 1.00 90.56 84 PRO A N 1
ATOM 610 C CA . PRO A 1 84 ? 4.456 -8.593 1.877 1.00 90.56 84 PRO A CA 1
ATOM 611 C C . PRO A 1 84 ? 5.586 -8.565 2.916 1.00 90.56 84 PRO A C 1
ATOM 613 O O . PRO A 1 84 ? 5.345 -8.337 4.098 1.00 90.56 84 PRO A O 1
ATOM 616 N N . GLU A 1 85 ? 6.831 -8.775 2.494 1.00 92.38 85 GLU A N 1
ATOM 617 C CA . GLU A 1 85 ? 8.013 -8.713 3.349 1.00 92.38 85 GLU A CA 1
ATOM 618 C C . GLU A 1 85 ? 8.310 -7.319 3.918 1.00 92.38 85 GLU A C 1
ATOM 620 O O . GLU A 1 85 ? 9.030 -7.226 4.909 1.00 92.38 85 GLU A O 1
ATOM 625 N N . ARG A 1 86 ? 7.759 -6.252 3.322 1.00 92.25 86 ARG A N 1
ATOM 626 C CA 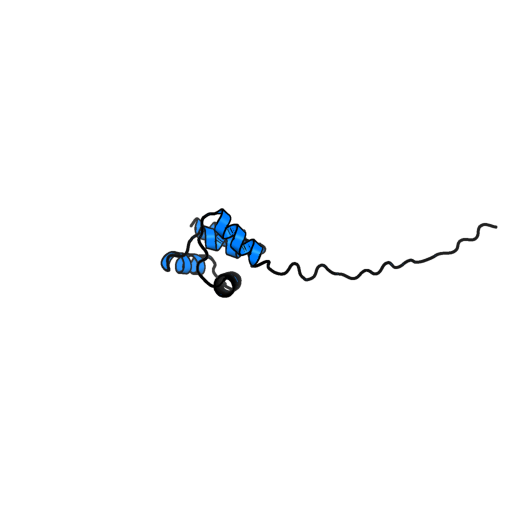. ARG A 1 86 ? 7.948 -4.861 3.761 1.00 92.25 86 ARG A CA 1
ATOM 627 C C . ARG A 1 86 ? 6.755 -4.289 4.526 1.00 92.25 86 ARG A C 1
ATOM 629 O O . ARG A 1 86 ? 6.815 -3.137 4.946 1.00 92.25 86 ARG A O 1
ATOM 636 N N . VAL A 1 87 ? 5.686 -5.065 4.731 1.00 93.06 87 VAL A N 1
ATOM 637 C CA . VAL A 1 87 ? 4.458 -4.597 5.405 1.00 93.06 87 VAL A CA 1
ATOM 638 C C . VAL A 1 87 ? 4.758 -3.987 6.768 1.00 93.06 87 VAL A C 1
ATOM 640 O O . VAL A 1 87 ? 4.289 -2.889 7.043 1.00 93.06 87 VAL A O 1
ATOM 643 N N . GLU A 1 88 ? 5.578 -4.650 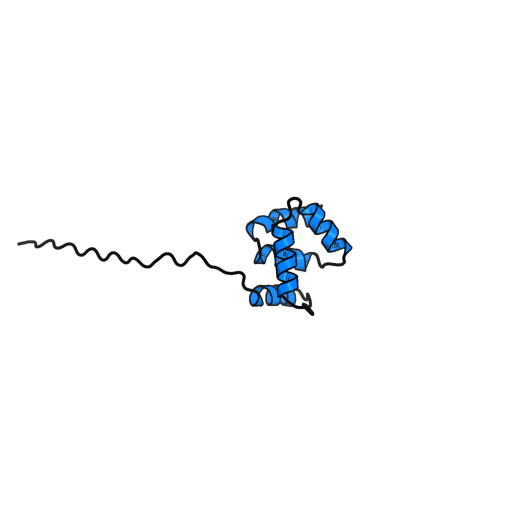7.587 1.00 93.50 88 GLU A N 1
ATOM 644 C CA . GLU A 1 88 ? 5.918 -4.158 8.929 1.00 93.50 88 GLU A CA 1
ATOM 645 C C . GLU A 1 88 ? 6.624 -2.790 8.877 1.00 93.50 88 GLU A C 1
ATOM 647 O O . GLU A 1 88 ? 6.311 -1.911 9.675 1.00 93.50 88 GLU A O 1
ATOM 652 N N . GLU A 1 89 ? 7.509 -2.562 7.898 1.00 93.25 89 GLU A N 1
ATOM 653 C CA . GLU A 1 89 ? 8.198 -1.272 7.732 1.00 93.25 89 GLU A CA 1
ATOM 654 C C . GLU A 1 89 ? 7.216 -0.136 7.406 1.00 93.25 89 GLU A C 1
ATOM 656 O O . GLU A 1 89 ? 7.359 0.986 7.899 1.00 93.25 89 GLU A O 1
ATOM 661 N N . PHE A 1 90 ? 6.210 -0.422 6.576 1.00 93.00 90 PHE A N 1
ATOM 662 C CA . PHE A 1 90 ? 5.181 0.543 6.196 1.00 93.00 90 PHE A CA 1
ATOM 663 C C . PHE A 1 90 ? 4.130 0.749 7.294 1.00 93.00 90 PHE A C 1
ATOM 665 O O . PHE A 1 90 ? 3.672 1.875 7.481 1.00 93.00 90 PHE A O 1
ATOM 672 N N . GLU A 1 91 ? 3.763 -0.289 8.050 1.00 93.69 91 GLU A N 1
ATOM 673 C CA . GLU A 1 91 ? 2.882 -0.158 9.217 1.00 93.69 91 GLU A CA 1
ATOM 674 C C . GLU A 1 91 ? 3.537 0.690 10.316 1.00 93.69 91 GLU A C 1
ATOM 676 O O . GLU A 1 91 ? 2.894 1.592 10.860 1.00 93.69 91 GLU A O 1
ATOM 681 N N . ASP A 1 92 ? 4.829 0.484 10.582 1.00 94.38 92 ASP A N 1
ATOM 682 C CA . ASP A 1 92 ? 5.592 1.346 11.483 1.00 94.38 92 ASP A CA 1
ATOM 683 C C . ASP A 1 92 ? 5.584 2.795 10.971 1.00 94.38 92 ASP A C 1
ATOM 685 O O . ASP A 1 92 ? 5.229 3.709 11.716 1.00 94.38 92 ASP A O 1
ATOM 689 N N . ALA A 1 93 ? 5.870 3.018 9.685 1.00 91.50 93 ALA A N 1
ATOM 690 C CA . ALA A 1 93 ? 5.871 4.352 9.083 1.00 91.50 93 ALA A CA 1
ATOM 691 C C . ALA A 1 93 ? 4.496 5.057 9.103 1.00 91.50 93 ALA A C 1
ATOM 693 O O . ALA A 1 93 ? 4.445 6.280 9.216 1.00 91.50 93 ALA A O 1
ATOM 694 N N . LEU A 1 94 ? 3.384 4.317 9.033 1.00 89.50 94 LEU A N 1
ATOM 695 C CA . LEU A 1 94 ? 2.017 4.851 9.137 1.00 89.50 94 LEU A CA 1
ATOM 696 C C . LEU A 1 94 ? 1.624 5.273 10.562 1.00 89.50 94 LEU A C 1
ATOM 698 O O . LEU A 1 94 ? 0.638 5.993 10.737 1.00 89.50 94 LEU A O 1
ATOM 702 N N . THR A 1 95 ? 2.349 4.804 11.580 1.00 87.50 95 THR A N 1
ATOM 703 C CA . THR A 1 95 ? 2.039 5.065 12.997 1.00 87.50 95 THR A CA 1
ATOM 704 C C . THR A 1 95 ? 2.964 6.085 13.664 1.00 87.50 95 THR A C 1
ATOM 706 O O . THR A 1 95 ? 2.709 6.463 14.814 1.00 87.50 95 THR A O 1
ATOM 709 N N . MET A 1 96 ? 4.009 6.537 12.962 1.00 77.12 96 MET A N 1
ATOM 710 C CA . MET A 1 96 ? 4.938 7.591 13.398 1.00 77.12 96 MET A CA 1
ATOM 711 C C . MET A 1 96 ? 4.358 8.997 13.219 1.00 77.12 96 MET A C 1
ATOM 713 O O . MET A 1 96 ? 4.608 9.832 14.121 1.00 77.12 96 MET A O 1
#

Organism: NCBI:txid220378

Sequence (96 aa):
MRAVLPLTAAVGLLTVTACSGYDQDAHRQAMEDRGISVTGDMDSVTAEMESACEADDPALFVFGFLNEGGDPEALRIGIEHVCPERVEEFEDALTM